Protein AF-A0A6M2A9P7-F1 (afdb_monomer_lite)

Radius of gyration: 14.68 Å; chains: 1; bounding box: 38×35×39 Å

Sequence (155 aa):
MIVTLAPEQRKFYFRNGYLVLEDLVPKSTLGQVRLAVEELAKKMPGYQVENAFRALPIVGKMVQKGKFGPLLFQLLEKKPIRIKSDLFLQENEPFPELEDEECGLFFPLQGDNLGQAIFYRQTPPELYKEQRGCYLLFVFTTKHLNEERHPRVFR

pLDDT: mean 83.69, std 11.44, range [48.75, 96.12]

Structure (mmCIF, N/CA/C/O backbone):
data_AF-A0A6M2A9P7-F1
#
_entry.id   AF-A0A6M2A9P7-F1
#
loop_
_atom_site.group_PDB
_atom_site.id
_atom_site.type_symbol
_atom_site.label_atom_id
_atom_site.label_alt_id
_atom_site.label_comp_id
_atom_site.label_asym_id
_atom_site.label_entity_id
_atom_site.label_seq_id
_atom_site.pdbx_PDB_ins_code
_atom_site.Cartn_x
_atom_site.Cartn_y
_atom_site.Cartn_z
_atom_site.occupancy
_atom_site.B_iso_or_equiv
_atom_site.auth_seq_id
_atom_site.auth_comp_id
_atom_site.auth_asym_id
_atom_site.auth_atom_id
_atom_site.pdbx_PDB_model_num
ATOM 1 N N . MET A 1 1 ? -19.777 7.413 -1.137 1.00 48.75 1 MET A N 1
ATOM 2 C CA . MET A 1 1 ? -19.499 6.246 -0.273 1.00 48.75 1 MET A CA 1
ATOM 3 C C . MET A 1 1 ? -18.142 6.430 0.396 1.00 48.75 1 MET A C 1
ATOM 5 O O . MET A 1 1 ? -17.136 6.467 -0.313 1.00 48.75 1 MET A O 1
ATOM 9 N N . ILE A 1 2 ? -18.140 6.679 1.705 1.00 57.91 2 ILE A N 1
ATOM 10 C CA . ILE A 1 2 ? -16.937 6.754 2.548 1.00 57.91 2 ILE A CA 1
ATOM 11 C C . ILE A 1 2 ? -16.555 5.309 2.871 1.00 57.91 2 ILE A C 1
ATOM 13 O O . ILE A 1 2 ? -17.435 4.527 3.216 1.00 57.91 2 ILE A O 1
ATOM 17 N N . VAL A 1 3 ? -15.287 4.941 2.688 1.00 75.56 3 VAL A N 1
ATOM 18 C CA . VAL A 1 3 ? -14.806 3.611 3.081 1.00 75.56 3 VAL A CA 1
ATOM 19 C C . VAL A 1 3 ? -14.389 3.708 4.548 1.00 75.56 3 VAL A C 1
ATOM 21 O O . VAL A 1 3 ? -13.494 4.485 4.884 1.00 75.56 3 VAL A O 1
ATOM 24 N N . THR A 1 4 ? -15.077 2.968 5.412 1.00 85.69 4 THR A N 1
ATOM 25 C CA . THR A 1 4 ? -14.853 2.946 6.864 1.00 85.69 4 THR A CA 1
ATOM 26 C C . THR A 1 4 ? -14.497 1.528 7.279 1.00 85.69 4 THR A C 1
ATOM 28 O O . THR A 1 4 ? -15.113 0.582 6.793 1.00 85.69 4 THR A O 1
ATOM 31 N N . LEU A 1 5 ? -13.506 1.381 8.156 1.00 90.75 5 LEU A N 1
ATOM 32 C CA . LEU A 1 5 ? -13.140 0.086 8.713 1.00 90.75 5 LEU A CA 1
ATOM 33 C C . LEU A 1 5 ? -14.154 -0.325 9.774 1.00 90.75 5 LEU A C 1
ATOM 35 O O . LEU A 1 5 ? -14.530 0.476 10.633 1.00 90.75 5 LEU A O 1
ATOM 39 N N . ALA A 1 6 ? -14.552 -1.593 9.755 1.00 92.25 6 ALA A N 1
ATOM 40 C CA . ALA A 1 6 ? -15.290 -2.173 10.865 1.00 92.25 6 ALA A CA 1
ATOM 41 C C . ALA A 1 6 ? -14.422 -2.154 12.145 1.00 92.25 6 ALA A C 1
ATOM 43 O O . ALA A 1 6 ? -13.191 -2.286 12.058 1.00 92.25 6 ALA A O 1
ATOM 44 N N . PRO A 1 7 ? -15.019 -2.027 13.345 1.00 93.00 7 PRO A N 1
ATOM 45 C CA . PRO A 1 7 ? -14.276 -2.053 14.606 1.00 93.00 7 PRO A CA 1
ATOM 46 C C . PRO A 1 7 ? -13.351 -3.270 14.747 1.00 93.00 7 PRO A C 1
ATOM 48 O O . PRO A 1 7 ? -12.243 -3.157 15.269 1.00 93.00 7 PRO A O 1
ATOM 51 N N . GLU A 1 8 ? -13.777 -4.423 14.243 1.00 94.81 8 GLU A N 1
ATOM 52 C CA . GLU A 1 8 ? -13.045 -5.688 14.268 1.00 94.81 8 GLU A CA 1
ATOM 53 C C . GLU A 1 8 ? -11.796 -5.630 13.385 1.00 94.81 8 GLU A C 1
ATOM 55 O O . GLU A 1 8 ? -10.731 -6.072 13.810 1.00 94.81 8 GLU A O 1
ATOM 60 N N . GLN A 1 9 ? -11.890 -5.016 12.201 1.00 94.88 9 GLN A N 1
ATOM 61 C CA . GLN A 1 9 ? -10.750 -4.813 11.298 1.00 94.88 9 GLN A CA 1
ATOM 62 C C . GLN A 1 9 ? -9.707 -3.893 11.934 1.00 94.88 9 GLN A C 1
ATOM 64 O O . GLN A 1 9 ? -8.509 -4.167 11.882 1.00 94.88 9 GLN A O 1
ATOM 69 N N . ARG A 1 10 ? -10.161 -2.826 12.603 1.00 94.31 10 ARG A N 1
ATOM 70 C CA . ARG A 1 10 ? -9.276 -1.903 13.321 1.00 94.31 10 ARG A CA 1
ATOM 71 C C . ARG A 1 10 ? -8.585 -2.597 14.497 1.00 94.31 10 ARG A C 1
ATOM 73 O O . ARG A 1 10 ? -7.364 -2.526 14.617 1.00 94.31 10 ARG A O 1
ATOM 80 N N . LYS A 1 11 ? -9.336 -3.331 15.327 1.00 95.12 11 LYS A N 1
ATOM 81 C CA . LYS A 1 11 ? -8.772 -4.146 16.420 1.00 95.12 11 LYS A CA 1
ATOM 82 C C . LYS A 1 11 ? -7.761 -5.165 15.895 1.00 95.12 11 LYS A C 1
ATOM 84 O O . LYS A 1 11 ? -6.699 -5.327 16.491 1.00 95.12 11 LYS A O 1
ATOM 89 N N . PHE A 1 12 ? -8.070 -5.824 14.779 1.00 95.56 12 PHE A N 1
ATOM 90 C CA . PHE A 1 12 ? -7.171 -6.778 14.141 1.00 95.56 12 PHE A CA 1
ATOM 91 C C . PHE A 1 12 ? -5.859 -6.112 13.717 1.00 95.56 12 PHE A C 1
ATOM 93 O O . PHE A 1 12 ? -4.797 -6.624 14.060 1.00 95.56 12 PHE A O 1
ATOM 100 N N . TYR A 1 13 ? -5.917 -4.952 13.058 1.00 95.25 13 TYR A N 1
ATOM 101 C CA . TYR A 1 13 ? -4.728 -4.202 12.651 1.00 95.25 13 TYR A CA 1
ATOM 102 C C . TYR A 1 13 ? -3.836 -3.817 13.835 1.00 95.25 13 TYR A C 1
ATOM 104 O O . TYR A 1 13 ? -2.624 -4.046 13.819 1.00 95.25 13 TYR A O 1
ATOM 112 N N . PHE A 1 14 ? -4.429 -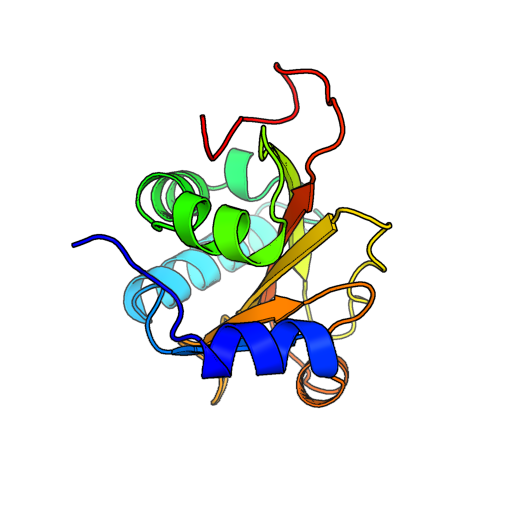3.270 14.901 1.00 93.69 14 PHE A N 1
ATOM 113 C CA . PHE A 1 14 ? -3.663 -2.856 16.076 1.00 93.69 14 PHE A CA 1
ATOM 114 C C . PHE A 1 14 ? -3.064 -4.031 16.852 1.00 93.69 14 PHE A C 1
ATOM 116 O O . PHE A 1 14 ? -2.011 -3.875 17.469 1.00 93.69 14 PHE A O 1
ATOM 123 N N . ARG A 1 15 ? -3.692 -5.207 16.784 1.00 94.81 15 ARG A N 1
ATOM 124 C CA . ARG A 1 15 ? -3.187 -6.427 17.416 1.00 94.81 15 ARG A CA 1
ATOM 125 C C . ARG A 1 15 ? -2.110 -7.131 16.590 1.00 94.81 15 ARG A C 1
ATOM 127 O O . ARG A 1 15 ? -1.128 -7.580 17.162 1.00 94.81 15 ARG A O 1
ATOM 134 N N . ASN A 1 16 ? -2.307 -7.255 15.279 1.00 94.00 16 ASN A N 1
ATOM 135 C CA . ASN A 1 16 ? -1.469 -8.095 14.414 1.00 94.00 16 ASN A CA 1
ATOM 136 C C . ASN A 1 16 ? -0.435 -7.301 13.609 1.00 94.00 16 ASN A C 1
ATOM 138 O O . ASN A 1 16 ? 0.449 -7.892 13.005 1.00 94.00 16 ASN A O 1
ATOM 142 N N . GLY A 1 17 ? -0.558 -5.974 13.560 1.00 93.94 17 GLY A N 1
ATOM 143 C CA . GLY A 1 17 ? 0.349 -5.121 12.795 1.00 93.94 17 GLY A CA 1
ATOM 144 C C . GLY A 1 17 ? 0.012 -5.015 11.310 1.00 93.94 17 GLY A C 1
ATOM 145 O O . GLY A 1 17 ? 0.666 -4.242 10.626 1.00 93.94 17 GLY A O 1
ATOM 146 N N . TYR A 1 18 ? -1.013 -5.709 10.807 1.00 95.69 18 TYR A N 1
ATOM 147 C CA . TYR A 1 18 ? -1.426 -5.634 9.405 1.00 95.69 18 TYR A CA 1
ATOM 148 C C . TYR A 1 18 ? -2.939 -5.795 9.221 1.00 95.69 18 TYR A C 1
ATOM 150 O O . TYR A 1 18 ? -3.649 -6.239 10.124 1.00 95.69 18 TYR A O 1
ATOM 158 N N . LEU A 1 19 ? -3.439 -5.415 8.044 1.00 96.12 19 LEU A N 1
ATOM 159 C CA . LEU A 1 19 ? -4.831 -5.571 7.627 1.00 96.12 19 LEU A CA 1
ATOM 160 C C . LEU A 1 19 ? -4.894 -5.780 6.115 1.00 96.12 19 LEU A C 1
ATOM 162 O O . LEU A 1 19 ? -4.339 -4.986 5.361 1.00 96.12 19 LEU A O 1
ATOM 166 N N . VAL A 1 20 ? -5.615 -6.810 5.682 1.00 95.00 20 VAL A N 1
ATOM 167 C CA . VAL A 1 20 ? -5.874 -7.085 4.265 1.00 95.00 20 VAL A CA 1
ATOM 168 C C . VAL A 1 20 ? -7.300 -6.664 3.937 1.00 95.00 20 VAL A C 1
ATOM 170 O O . VAL A 1 20 ? -8.237 -7.035 4.646 1.00 95.00 20 VAL A O 1
ATOM 173 N N . LEU A 1 21 ? -7.461 -5.882 2.874 1.00 93.69 21 LEU A N 1
ATOM 174 C CA . LEU A 1 21 ? -8.752 -5.523 2.298 1.00 93.69 21 LEU A CA 1
ATOM 175 C C . LEU A 1 21 ? -8.803 -5.982 0.844 1.00 93.69 21 LEU A C 1
ATOM 177 O O . LEU A 1 21 ? -7.838 -5.807 0.106 1.00 93.69 21 LEU A O 1
ATOM 181 N N . GLU A 1 22 ? -9.942 -6.516 0.427 1.00 91.56 22 GLU A N 1
ATOM 182 C CA . GLU A 1 22 ? -10.194 -6.894 -0.963 1.00 91.56 22 GLU A CA 1
ATOM 183 C C . GLU A 1 22 ? -10.829 -5.731 -1.734 1.00 91.56 22 GLU A C 1
ATOM 185 O O . GLU A 1 22 ? -11.544 -4.902 -1.162 1.00 91.56 22 GLU A O 1
ATOM 190 N N . ASP A 1 23 ? -10.564 -5.676 -3.039 1.00 86.25 23 ASP A N 1
ATOM 191 C CA . ASP A 1 23 ? -11.231 -4.803 -4.014 1.00 86.25 23 ASP A CA 1
ATOM 192 C C . ASP A 1 23 ? -11.188 -3.295 -3.689 1.00 86.25 23 ASP A C 1
ATOM 194 O O . ASP A 1 23 ? -12.001 -2.504 -4.179 1.00 86.25 23 ASP A O 1
ATOM 198 N N . LEU A 1 24 ? -10.194 -2.850 -2.908 1.00 89.81 24 LEU A N 1
ATOM 199 C CA . LEU A 1 24 ? -9.974 -1.422 -2.646 1.00 89.81 24 LEU A CA 1
ATOM 200 C C . LEU A 1 24 ? -9.585 -0.668 -3.930 1.00 89.81 24 LEU A C 1
ATOM 202 O O . LEU A 1 24 ? -9.905 0.513 -4.098 1.00 89.81 24 LEU A O 1
ATOM 206 N N . VAL A 1 25 ? -8.898 -1.363 -4.837 1.00 90.81 25 VAL A N 1
ATOM 207 C CA . VAL A 1 25 ? -8.577 -0.917 -6.190 1.00 90.81 25 VAL A CA 1
ATOM 208 C C . VAL A 1 25 ? -9.002 -2.024 -7.158 1.00 90.81 25 VAL A C 1
ATOM 210 O O . VAL A 1 25 ? -8.636 -3.178 -6.942 1.00 90.81 25 VAL A O 1
ATOM 213 N N . PRO A 1 26 ? -9.730 -1.710 -8.247 1.00 91.19 26 PRO A N 1
ATOM 214 C CA . PRO A 1 26 ? -10.130 -2.721 -9.219 1.00 91.19 26 PRO A CA 1
ATOM 215 C C . PRO A 1 26 ? -8.929 -3.471 -9.802 1.00 91.19 26 PRO A C 1
ATOM 217 O O . PRO A 1 26 ? -7.948 -2.846 -10.215 1.00 91.19 26 PRO A O 1
ATOM 220 N N . LYS A 1 27 ? -9.045 -4.798 -9.939 1.00 92.75 27 LYS A N 1
ATOM 221 C CA . LYS A 1 27 ? -8.003 -5.654 -10.539 1.00 92.75 27 LYS A CA 1
ATOM 222 C C . LYS A 1 27 ? -7.577 -5.179 -11.932 1.00 92.75 27 LYS A C 1
ATOM 224 O O . LYS A 1 27 ? -6.402 -5.250 -12.272 1.00 92.75 27 LYS A O 1
ATOM 229 N N . SER A 1 28 ? -8.505 -4.618 -12.714 1.00 92.69 28 SER A N 1
ATOM 230 C CA . SER A 1 28 ? -8.210 -4.013 -14.020 1.00 92.69 28 SER A CA 1
ATOM 231 C C . SER A 1 28 ? -7.228 -2.841 -13.921 1.00 92.69 28 SER A C 1
ATOM 233 O O . SER A 1 28 ? -6.330 -2.720 -14.748 1.00 92.69 28 SER A O 1
ATOM 235 N N . THR A 1 29 ? -7.371 -1.995 -12.899 1.00 92.06 29 THR A N 1
ATOM 236 C CA . THR A 1 29 ? -6.465 -0.868 -12.643 1.00 92.06 29 THR A CA 1
ATOM 237 C C . THR A 1 29 ? -5.092 -1.375 -12.219 1.00 92.06 29 THR A C 1
ATOM 239 O O . THR A 1 29 ? -4.089 -0.900 -12.740 1.00 92.06 29 THR A O 1
ATOM 242 N N . LEU A 1 30 ? -5.034 -2.375 -11.332 1.00 91.94 30 LEU A N 1
ATOM 243 C CA . LEU A 1 30 ? -3.770 -2.997 -10.919 1.00 91.94 30 LEU A CA 1
ATOM 244 C C . LEU A 1 30 ? -3.052 -3.667 -12.103 1.00 91.94 30 LEU A C 1
ATOM 246 O O . LEU A 1 30 ? -1.844 -3.508 -12.262 1.00 91.94 30 LEU A O 1
ATOM 250 N N . GLY A 1 31 ? -3.795 -4.322 -12.998 1.00 91.62 31 GLY A N 1
ATOM 251 C CA . GLY A 1 31 ? -3.250 -4.878 -14.238 1.00 91.62 31 GLY A CA 1
ATOM 252 C C . GLY A 1 31 ? -2.660 -3.810 -15.166 1.00 91.62 31 GLY A C 1
ATOM 253 O O . GLY A 1 31 ? -1.582 -4.008 -15.719 1.00 91.62 31 GLY A O 1
ATOM 254 N N . GLN A 1 32 ? -3.316 -2.652 -15.297 1.00 92.12 32 GLN A N 1
ATOM 255 C CA . GLN A 1 32 ? -2.776 -1.520 -16.061 1.00 92.12 32 GLN A CA 1
ATOM 256 C C . GLN A 1 32 ? -1.524 -0.915 -15.407 1.00 92.12 32 GLN A C 1
ATOM 258 O O . GLN A 1 32 ? -0.593 -0.542 -16.117 1.00 92.12 32 GLN A O 1
ATOM 263 N N . VAL A 1 33 ? -1.481 -0.833 -14.071 1.00 90.56 33 VAL A N 1
ATOM 264 C CA . VAL A 1 33 ? -0.284 -0.403 -13.329 1.00 90.56 33 VAL A CA 1
ATOM 265 C C . VAL A 1 33 ? 0.880 -1.346 -13.621 1.00 90.56 33 VAL A C 1
ATOM 267 O O . VAL A 1 33 ? 1.952 -0.865 -13.978 1.00 90.56 33 VAL A O 1
ATOM 270 N N . ARG A 1 34 ? 0.667 -2.668 -13.545 1.00 89.00 34 ARG A N 1
ATOM 271 C CA . ARG A 1 34 ? 1.698 -3.670 -13.855 1.00 89.00 34 ARG A CA 1
ATOM 272 C C . ARG A 1 34 ? 2.296 -3.451 -15.243 1.00 89.00 34 ARG A C 1
ATOM 274 O O . ARG A 1 34 ? 3.508 -3.316 -15.365 1.00 89.00 34 ARG A O 1
ATOM 281 N N . LEU A 1 35 ? 1.446 -3.359 -16.268 1.00 89.56 35 LEU A N 1
ATOM 282 C CA . LEU A 1 35 ? 1.893 -3.154 -17.650 1.00 89.56 35 LEU A CA 1
ATOM 283 C C . LEU A 1 35 ? 2.698 -1.858 -17.802 1.00 89.56 35 LEU A C 1
ATOM 285 O O . LEU A 1 35 ? 3.750 -1.859 -18.434 1.00 89.56 35 LEU A O 1
ATOM 289 N N . ALA A 1 36 ? 2.242 -0.766 -17.183 1.00 88.38 36 ALA A N 1
ATOM 290 C CA . ALA A 1 36 ? 2.944 0.513 -17.237 1.00 88.38 36 ALA A CA 1
ATOM 291 C C . ALA A 1 36 ? 4.335 0.443 -16.585 1.00 88.38 36 ALA A C 1
ATOM 293 O O . ALA A 1 36 ? 5.284 1.042 -17.093 1.00 88.38 36 ALA A O 1
ATOM 294 N N . VAL A 1 37 ? 4.473 -0.302 -15.484 1.00 81.62 37 VAL A N 1
ATOM 295 C CA . VAL A 1 37 ? 5.778 -0.498 -14.848 1.00 81.62 37 VAL A CA 1
ATOM 296 C C . VAL A 1 37 ? 6.679 -1.404 -15.687 1.00 81.62 37 VAL A C 1
ATOM 298 O O . VAL A 1 37 ? 7.847 -1.079 -15.878 1.00 81.62 37 VAL A O 1
ATOM 301 N N . GLU A 1 38 ? 6.157 -2.501 -16.236 1.00 83.06 38 GLU A N 1
ATOM 302 C CA . GLU A 1 38 ? 6.919 -3.387 -17.126 1.00 83.06 38 GLU A CA 1
ATOM 303 C C . GLU A 1 38 ? 7.438 -2.639 -18.362 1.00 83.06 38 GLU A C 1
ATOM 305 O O . GLU A 1 38 ? 8.583 -2.823 -18.775 1.00 83.06 38 GLU A O 1
ATOM 310 N N . GLU A 1 39 ? 6.625 -1.760 -18.949 1.00 85.62 39 GLU A N 1
ATOM 311 C CA . GLU A 1 39 ? 7.050 -0.893 -20.048 1.00 85.62 39 GLU A CA 1
ATOM 312 C C . GLU A 1 39 ? 8.135 0.101 -19.629 1.00 85.62 39 GLU A C 1
ATOM 314 O O . GLU A 1 39 ? 9.078 0.335 -20.390 1.00 85.62 39 GLU A O 1
ATOM 319 N N . LEU A 1 40 ? 8.023 0.684 -18.433 1.00 79.69 40 LEU A N 1
ATOM 320 C CA . LEU A 1 40 ? 9.026 1.604 -17.905 1.00 79.69 40 LEU A CA 1
ATOM 321 C C . LEU A 1 40 ? 10.357 0.885 -17.657 1.00 79.69 40 LEU A C 1
ATOM 323 O O . LEU A 1 40 ? 11.397 1.372 -18.093 1.00 79.69 40 LEU A O 1
ATOM 327 N N . ALA A 1 41 ? 10.315 -0.301 -17.046 1.00 77.38 41 ALA A N 1
ATOM 328 C CA . ALA A 1 41 ? 11.485 -1.137 -16.795 1.00 77.38 41 ALA A CA 1
ATOM 329 C C . ALA A 1 41 ? 12.185 -1.564 -18.097 1.00 77.38 41 ALA A C 1
ATOM 331 O O . ALA A 1 41 ? 13.412 -1.581 -18.160 1.00 77.38 41 ALA A O 1
ATOM 332 N N . LYS A 1 42 ? 11.426 -1.847 -19.169 1.00 80.81 42 LYS A N 1
ATOM 333 C CA . LYS A 1 42 ? 11.997 -2.122 -20.502 1.00 80.81 42 LYS A CA 1
ATOM 334 C C . LYS A 1 42 ? 12.702 -0.905 -21.100 1.00 80.81 42 LYS A C 1
ATOM 336 O O . LYS A 1 42 ? 13.730 -1.057 -21.751 1.00 80.81 42 LYS A O 1
ATOM 341 N N . LYS A 1 43 ? 12.139 0.293 -20.916 1.00 80.25 43 LYS A N 1
ATOM 342 C CA . LYS A 1 43 ? 12.710 1.547 -21.438 1.00 80.25 43 LYS A CA 1
ATOM 343 C C . LYS A 1 43 ? 13.915 2.021 -20.630 1.00 80.25 43 LYS A C 1
ATOM 345 O O . LYS A 1 43 ? 14.785 2.680 -21.190 1.00 80.25 43 LYS A O 1
ATOM 350 N N . MET A 1 44 ? 13.960 1.701 -19.338 1.00 74.56 44 MET A N 1
ATOM 351 C CA . MET A 1 44 ? 15.020 2.112 -18.418 1.00 74.56 44 MET A CA 1
ATOM 352 C C . MET A 1 44 ? 15.470 0.924 -17.549 1.00 74.56 44 MET A C 1
ATOM 354 O O . MET A 1 44 ? 15.087 0.831 -16.379 1.00 74.56 44 MET A O 1
ATOM 358 N N . PRO A 1 45 ? 16.273 -0.001 -18.105 1.00 66.25 45 PRO A N 1
ATOM 359 C CA . PRO A 1 45 ? 16.777 -1.152 -17.362 1.00 66.25 45 PRO A CA 1
ATOM 360 C C . PRO A 1 45 ? 17.597 -0.703 -16.145 1.00 66.25 45 PRO A C 1
ATOM 362 O O . PRO A 1 45 ? 18.479 0.143 -16.271 1.00 66.25 45 PRO A O 1
ATOM 365 N N . GLY A 1 46 ? 17.308 -1.263 -14.968 1.00 57.47 46 GLY A N 1
ATOM 366 C CA . GLY A 1 46 ? 17.988 -0.915 -13.712 1.00 57.47 46 GLY A CA 1
ATOM 367 C C . GLY A 1 46 ? 17.438 0.323 -12.996 1.00 57.47 46 GLY A C 1
ATOM 368 O O . GLY A 1 46 ? 17.949 0.687 -11.940 1.00 57.47 46 GLY A O 1
ATOM 369 N N . TYR A 1 47 ? 16.392 0.964 -13.526 1.00 59.06 47 TYR A N 1
ATOM 370 C CA . TYR A 1 47 ? 15.677 1.998 -12.787 1.00 59.06 47 TYR A CA 1
ATOM 371 C C . TYR A 1 47 ? 14.829 1.348 -11.692 1.00 59.06 47 TYR A C 1
ATOM 373 O O . TYR A 1 47 ? 13.773 0.777 -11.970 1.00 59.06 47 TYR A O 1
ATOM 381 N N . GLN A 1 48 ? 15.284 1.447 -10.443 1.00 57.22 48 GLN A N 1
ATOM 382 C CA . GLN A 1 48 ? 14.397 1.267 -9.300 1.00 57.22 48 GLN A CA 1
ATOM 383 C C . GLN A 1 48 ? 13.316 2.337 -9.414 1.00 57.22 48 GLN A C 1
ATOM 385 O O . GLN A 1 48 ? 13.619 3.531 -9.425 1.00 57.22 48 GLN A O 1
ATOM 390 N N . VAL A 1 49 ? 12.059 1.921 -9.580 1.00 63.25 49 VAL A N 1
ATOM 391 C CA . VAL A 1 49 ? 10.941 2.861 -9.719 1.00 63.25 49 VAL A CA 1
ATOM 392 C C . VAL A 1 49 ? 10.579 3.391 -8.331 1.00 63.25 49 VAL A C 1
ATOM 394 O O . VAL A 1 49 ? 9.501 3.135 -7.797 1.00 63.25 49 VAL A O 1
ATOM 397 N N . GLU A 1 50 ? 11.507 4.123 -7.724 1.00 62.38 50 GLU A N 1
ATOM 398 C CA . GLU A 1 50 ? 11.196 5.036 -6.640 1.00 62.38 50 GLU A CA 1
ATOM 399 C C . GLU A 1 50 ? 10.397 6.199 -7.229 1.00 62.38 50 GLU A C 1
ATOM 401 O O . GLU A 1 50 ? 10.757 6.762 -8.268 1.00 62.38 50 GLU A O 1
ATOM 406 N N . ASN A 1 51 ? 9.323 6.607 -6.559 1.00 65.06 51 ASN A N 1
ATOM 407 C CA . ASN A 1 51 ? 8.403 7.634 -7.047 1.00 65.06 51 ASN A CA 1
ATOM 408 C C . ASN A 1 51 ? 7.562 7.204 -8.269 1.00 65.06 51 ASN A C 1
ATOM 410 O O . ASN A 1 51 ? 7.241 8.039 -9.121 1.00 65.06 51 ASN A O 1
ATOM 414 N N . ALA A 1 52 ? 7.153 5.934 -8.358 1.00 63.69 52 ALA A N 1
ATOM 415 C CA . ALA A 1 52 ? 6.091 5.455 -9.251 1.00 63.69 52 ALA A CA 1
ATOM 416 C C . ALA A 1 52 ? 4.858 6.386 -9.325 1.00 63.69 52 ALA A C 1
ATOM 418 O O . ALA A 1 52 ? 4.294 6.580 -10.397 1.00 63.69 52 ALA A O 1
ATOM 419 N N . PHE A 1 53 ? 4.458 7.030 -8.230 1.00 65.44 53 PHE A N 1
ATOM 420 C CA . PHE A 1 53 ? 3.405 8.039 -8.154 1.00 65.44 53 PHE A CA 1
ATOM 421 C C . PHE A 1 53 ? 3.676 9.235 -9.073 1.00 65.44 53 PHE A C 1
ATOM 423 O O . PHE A 1 53 ? 2.750 9.763 -9.691 1.00 65.44 53 PHE A O 1
ATOM 430 N N . ARG A 1 54 ? 4.941 9.658 -9.174 1.00 68.12 54 ARG A N 1
ATOM 431 C CA . ARG A 1 54 ? 5.392 10.760 -10.037 1.00 68.12 54 ARG A CA 1
ATOM 432 C C . ARG A 1 54 ? 5.687 10.287 -11.457 1.00 68.12 54 ARG A C 1
ATOM 434 O O . ARG A 1 54 ? 5.412 11.018 -12.403 1.00 68.12 54 ARG A O 1
ATOM 441 N N . ALA A 1 55 ? 6.233 9.082 -11.599 1.00 72.75 55 ALA A N 1
ATOM 442 C CA . ALA A 1 55 ? 6.644 8.521 -12.882 1.00 72.75 55 ALA A CA 1
ATOM 443 C C . ALA A 1 55 ? 5.464 7.974 -13.704 1.00 72.75 55 ALA A C 1
ATOM 445 O O . ALA A 1 55 ? 5.495 8.015 -14.932 1.00 72.75 55 ALA A O 1
ATOM 446 N N . LEU A 1 56 ? 4.411 7.480 -13.046 1.00 81.50 56 LEU A N 1
ATOM 447 C CA . LEU A 1 56 ? 3.286 6.801 -13.683 1.00 81.50 56 LEU A CA 1
ATOM 448 C C . LEU A 1 56 ? 1.965 7.523 -13.373 1.00 81.50 56 LEU A C 1
ATOM 450 O O . LEU A 1 56 ? 1.406 7.377 -12.282 1.00 81.50 56 LEU A O 1
ATOM 454 N N . PRO A 1 57 ? 1.370 8.235 -14.352 1.00 84.44 57 PRO A N 1
ATOM 455 C CA . PRO A 1 57 ? 0.114 8.964 -14.156 1.00 84.44 57 PRO A CA 1
ATOM 456 C C . PRO A 1 57 ? -1.048 8.100 -13.647 1.00 84.44 57 PRO A C 1
ATOM 458 O O . PRO A 1 57 ? -1.952 8.599 -12.974 1.00 84.44 57 PRO A O 1
ATOM 461 N N . ILE A 1 58 ? -1.050 6.803 -13.970 1.00 86.38 58 ILE A N 1
ATOM 462 C CA . ILE A 1 58 ? -2.059 5.858 -13.486 1.00 86.38 58 ILE A CA 1
ATOM 463 C C . ILE A 1 58 ? -1.977 5.648 -11.970 1.00 86.38 58 ILE A C 1
ATOM 465 O O . ILE A 1 58 ? -3.015 5.610 -11.313 1.00 86.38 58 ILE A O 1
ATOM 469 N N . VAL A 1 59 ? -0.768 5.609 -11.407 1.00 86.06 59 VAL A N 1
ATOM 470 C CA . VAL A 1 59 ? -0.531 5.493 -9.963 1.00 86.06 59 VAL A CA 1
ATOM 471 C C . VAL A 1 59 ? -1.001 6.768 -9.263 1.00 86.06 59 VAL A C 1
ATOM 473 O O . VAL A 1 59 ? -1.745 6.700 -8.286 1.00 86.06 59 VAL A O 1
ATOM 476 N N . GLY A 1 60 ? -0.686 7.938 -9.829 1.00 82.50 60 GLY A N 1
ATOM 477 C CA . GLY A 1 60 ? -1.196 9.221 -9.343 1.00 82.50 60 GLY A CA 1
ATOM 478 C C . GLY A 1 60 ? -2.728 9.278 -9.295 1.00 82.50 60 GLY A C 1
ATOM 479 O O . GLY A 1 60 ? -3.316 9.612 -8.264 1.00 82.50 60 GLY A O 1
ATOM 480 N N . LYS A 1 61 ? -3.396 8.867 -10.382 1.00 85.25 61 LYS A N 1
ATOM 481 C CA . LYS A 1 61 ? -4.866 8.763 -10.440 1.00 85.25 61 LYS A CA 1
ATOM 482 C C . LYS A 1 61 ? -5.411 7.753 -9.433 1.00 85.25 61 LYS A C 1
ATOM 484 O O . LYS A 1 61 ? -6.460 8.004 -8.842 1.00 85.25 61 LYS A O 1
ATOM 489 N N . MET A 1 62 ? -4.724 6.627 -9.246 1.00 87.19 62 MET A N 1
ATOM 490 C CA . MET A 1 62 ? -5.114 5.591 -8.296 1.00 87.19 62 MET A CA 1
ATOM 491 C C . MET A 1 62 ? -5.083 6.112 -6.863 1.00 87.19 62 MET A C 1
ATOM 493 O O . MET A 1 62 ? -6.034 5.877 -6.138 1.00 87.19 62 MET A O 1
ATOM 497 N N . VAL A 1 63 ? -4.062 6.868 -6.464 1.00 82.31 63 VAL A N 1
ATOM 498 C CA . VAL A 1 63 ? -3.984 7.459 -5.118 1.00 82.31 63 VAL A CA 1
ATOM 499 C C . VAL A 1 63 ? -4.998 8.586 -4.923 1.00 82.31 63 VAL A C 1
ATOM 501 O O . VAL A 1 63 ? -5.602 8.690 -3.863 1.00 82.31 63 VAL A O 1
ATOM 504 N N . GLN A 1 64 ? -5.224 9.424 -5.940 1.00 78.44 64 GLN A N 1
ATOM 505 C CA . GLN A 1 64 ? -6.201 10.518 -5.852 1.00 78.44 64 GLN A CA 1
ATOM 506 C C . GLN A 1 64 ? -7.651 10.015 -5.782 1.00 78.44 64 GLN A C 1
ATOM 508 O O . GLN A 1 64 ? -8.490 10.627 -5.123 1.00 78.44 64 GLN A O 1
ATOM 513 N N . LYS A 1 65 ? -7.966 8.917 -6.483 1.00 79.19 65 LYS A N 1
ATOM 514 C CA . LYS A 1 65 ? -9.311 8.314 -6.506 1.00 79.19 65 LYS A CA 1
ATOM 515 C C . LYS A 1 65 ? -9.499 7.240 -5.440 1.00 79.19 65 LYS A C 1
ATOM 517 O O . LYS A 1 65 ? -10.618 7.032 -4.967 1.00 79.19 65 LYS A O 1
ATOM 522 N N . GLY A 1 66 ? -8.422 6.542 -5.106 1.00 70.31 66 GLY A N 1
ATOM 523 C CA . GLY A 1 66 ? -8.345 5.541 -4.061 1.00 70.31 66 GLY A CA 1
ATOM 524 C C . GLY A 1 66 ? -8.573 6.247 -2.747 1.00 70.31 66 GLY A C 1
ATOM 525 O O . GLY A 1 66 ? -7.816 7.125 -2.348 1.00 70.31 66 GLY A O 1
ATOM 526 N N . LYS A 1 67 ? -9.681 5.929 -2.086 1.00 77.69 67 LYS A N 1
ATOM 527 C CA . LYS A 1 67 ? -10.118 6.591 -0.853 1.00 77.69 67 LYS A CA 1
ATOM 528 C C . LYS A 1 67 ? -9.273 6.128 0.340 1.00 77.69 67 LYS A C 1
ATOM 530 O O . LYS A 1 67 ? -9.812 5.726 1.365 1.00 77.69 67 LYS A O 1
ATOM 535 N N . PHE A 1 68 ? -7.951 6.166 0.192 1.00 87.81 68 PHE A N 1
ATOM 536 C CA . PHE A 1 68 ? -6.976 5.695 1.165 1.00 87.81 68 PHE A CA 1
ATOM 537 C C . PHE A 1 68 ? -6.918 6.633 2.365 1.00 87.81 68 PHE A C 1
ATOM 539 O O . PHE A 1 68 ? -6.806 6.160 3.483 1.00 87.81 68 PHE A O 1
ATOM 546 N N . GLY A 1 69 ? -7.072 7.947 2.161 1.00 86.88 69 GLY A N 1
ATOM 547 C CA . GLY A 1 69 ? -6.993 8.949 3.230 1.00 86.88 69 GLY A CA 1
ATOM 548 C C . GLY A 1 69 ? -7.869 8.640 4.457 1.00 86.88 69 GLY A C 1
ATOM 549 O O . GLY A 1 69 ? -7.330 8.553 5.559 1.00 86.88 69 GLY A O 1
ATOM 550 N N . PRO A 1 70 ? -9.188 8.403 4.299 1.00 88.69 70 PRO A N 1
ATOM 551 C CA . PRO A 1 70 ? -10.054 8.004 5.411 1.00 88.69 70 PRO A CA 1
ATOM 552 C C . PRO A 1 70 ? -9.639 6.702 6.108 1.00 88.69 70 PRO A C 1
ATOM 554 O O . PRO A 1 70 ? -9.766 6.608 7.328 1.00 88.69 70 PRO A O 1
ATOM 557 N N . LEU A 1 71 ? -9.153 5.705 5.362 1.00 92.44 71 LEU A N 1
ATOM 558 C CA . LEU A 1 71 ? -8.664 4.443 5.929 1.00 92.44 71 LEU A CA 1
ATOM 559 C C . LEU A 1 71 ? -7.374 4.670 6.719 1.00 92.44 71 LEU A C 1
ATOM 561 O O . LEU A 1 71 ? -7.292 4.304 7.884 1.00 92.44 71 LEU A O 1
ATOM 565 N N . LEU A 1 72 ? -6.408 5.365 6.122 1.00 92.44 72 LEU A N 1
ATOM 566 C CA . LEU A 1 72 ? -5.144 5.728 6.751 1.00 92.44 72 LEU A CA 1
ATOM 567 C C . LEU A 1 72 ? -5.366 6.552 8.019 1.00 92.44 72 LEU A C 1
ATOM 569 O O . LEU A 1 72 ? -4.686 6.321 9.007 1.00 92.44 72 LEU A O 1
ATOM 573 N N . PHE A 1 73 ? -6.349 7.455 8.043 1.00 91.88 73 PHE A N 1
ATOM 574 C CA . PHE A 1 73 ? -6.698 8.198 9.256 1.00 91.88 73 PHE A CA 1
ATOM 575 C C . PHE A 1 73 ? -7.220 7.297 10.378 1.00 91.88 73 PHE A C 1
ATOM 577 O O . PHE A 1 73 ? -6.885 7.515 11.538 1.00 91.88 73 PHE A O 1
ATOM 584 N N . GLN A 1 74 ? -7.987 6.257 10.049 1.00 92.25 74 GLN A N 1
ATOM 585 C CA . GLN A 1 74 ? -8.447 5.277 11.038 1.00 92.25 74 GLN A CA 1
ATOM 586 C C . GLN A 1 74 ? -7.319 4.373 11.557 1.00 92.25 74 GLN A C 1
ATOM 588 O O . GLN A 1 74 ? -7.424 3.872 12.675 1.00 92.25 74 GLN A O 1
ATOM 593 N N . LEU A 1 75 ? -6.268 4.161 10.758 1.00 93.06 75 LEU A N 1
ATOM 594 C CA . LEU A 1 75 ? -5.127 3.306 11.099 1.00 93.06 75 LEU A CA 1
ATOM 595 C C . LEU A 1 75 ? -3.984 4.059 11.803 1.00 93.06 75 LEU A C 1
ATOM 597 O O . LEU A 1 75 ? -3.344 3.492 12.683 1.00 93.06 75 LEU A O 1
ATOM 601 N N . LEU A 1 76 ? -3.720 5.311 11.418 1.00 91.44 76 LEU A N 1
ATOM 602 C CA . LEU A 1 76 ? -2.662 6.164 11.980 1.00 91.44 76 LEU A CA 1
ATOM 603 C C . LEU A 1 76 ? -3.156 7.054 13.125 1.00 91.44 76 LEU A C 1
ATOM 605 O O . LEU A 1 76 ? -2.344 7.555 13.893 1.00 91.44 76 LEU A O 1
ATOM 609 N N . GLU A 1 77 ? -4.470 7.292 13.215 1.00 90.12 77 GLU A N 1
ATOM 610 C CA . GLU A 1 77 ? -5.130 8.089 14.267 1.00 90.12 77 GLU A CA 1
ATOM 611 C C . GLU A 1 77 ? -4.609 9.533 14.409 1.00 90.12 77 GLU A C 1
ATOM 613 O O . GLU A 1 77 ? -4.933 10.239 15.363 1.00 90.12 77 GLU A O 1
ATOM 618 N N . LYS A 1 78 ? -3.819 10.000 13.439 1.00 88.50 78 LYS A N 1
ATOM 619 C CA . LYS A 1 78 ? -3.146 11.298 13.435 1.00 88.50 78 LYS A CA 1
ATOM 620 C C . LYS A 1 78 ? -3.251 11.967 12.066 1.00 88.50 78 LYS A C 1
ATOM 622 O O . LYS A 1 78 ? -3.466 11.326 11.036 1.00 88.50 78 LYS A O 1
ATOM 627 N N . LYS A 1 79 ? -3.109 13.292 12.066 1.00 84.81 79 LYS A N 1
ATOM 628 C CA . LYS A 1 79 ? -3.062 14.152 10.876 1.00 84.81 79 LYS A CA 1
ATOM 629 C C . LYS A 1 79 ? -1.891 15.135 10.986 1.00 84.81 79 LYS A C 1
ATOM 631 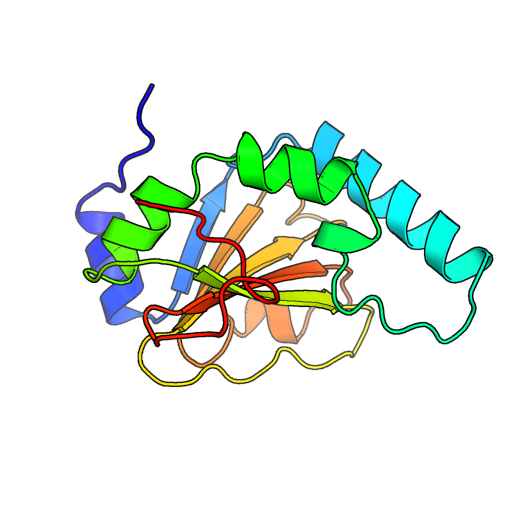O O . LYS A 1 79 ? -1.521 15.477 12.108 1.00 84.81 79 LYS A O 1
ATOM 636 N N . PRO A 1 80 ? -1.380 15.661 9.856 1.00 87.88 80 PRO A N 1
ATOM 637 C CA . PRO A 1 80 ? -1.744 15.330 8.468 1.00 87.88 80 PRO A CA 1
ATOM 638 C C . PRO A 1 80 ? -1.166 13.978 8.023 1.00 87.88 80 PRO A C 1
ATOM 640 O O . PRO A 1 80 ? -0.199 13.517 8.609 1.00 87.88 80 PRO A O 1
ATOM 643 N N . ILE A 1 81 ? -1.719 13.367 6.967 1.00 88.88 81 ILE A N 1
ATOM 644 C CA . ILE A 1 81 ? -1.161 12.138 6.366 1.00 88.88 81 ILE A CA 1
ATOM 645 C C . ILE A 1 81 ? -0.530 12.465 5.014 1.00 88.88 81 ILE A C 1
ATOM 647 O O . ILE A 1 81 ? -1.156 13.091 4.147 1.00 88.88 81 ILE A O 1
ATOM 651 N N . ARG A 1 82 ? 0.717 12.029 4.834 1.00 87.50 82 ARG A N 1
ATOM 652 C CA . ARG A 1 82 ? 1.561 12.313 3.666 1.00 87.50 82 ARG A CA 1
ATOM 653 C C . ARG A 1 82 ? 2.150 11.027 3.104 1.00 87.50 82 ARG A C 1
ATOM 655 O O . ARG A 1 82 ? 2.376 10.089 3.860 1.00 87.50 82 ARG A O 1
ATOM 662 N N . ILE A 1 83 ? 2.435 11.008 1.802 1.00 88.19 83 ILE A N 1
ATOM 663 C CA . ILE A 1 83 ? 3.237 9.939 1.185 1.00 88.19 83 ILE A CA 1
ATOM 664 C C . ILE A 1 83 ? 4.710 10.236 1.460 1.00 88.19 83 ILE A C 1
ATOM 666 O O . ILE A 1 83 ? 5.231 11.242 0.974 1.00 88.19 83 ILE A O 1
ATOM 670 N N . LYS A 1 84 ? 5.374 9.384 2.242 1.00 88.44 84 LYS A N 1
ATOM 671 C CA . LYS A 1 84 ? 6.828 9.424 2.446 1.00 88.44 84 LYS A CA 1
ATOM 672 C C . LYS A 1 84 ? 7.541 8.906 1.206 1.00 88.44 84 LYS A C 1
ATOM 674 O O . LYS A 1 84 ? 8.394 9.600 0.668 1.00 88.44 84 LYS A O 1
ATOM 679 N N . SER A 1 85 ? 7.156 7.726 0.745 1.00 87.31 85 SER A N 1
ATOM 680 C CA . SER A 1 85 ? 7.729 7.098 -0.437 1.00 87.31 85 SER A CA 1
ATOM 681 C C . SER A 1 85 ? 6.697 6.230 -1.132 1.00 87.31 85 SER A C 1
ATOM 683 O O . SER A 1 85 ? 5.669 5.854 -0.564 1.00 87.31 85 SER A O 1
ATOM 685 N N . ASP A 1 86 ? 6.988 5.916 -2.379 1.00 87.44 86 ASP A N 1
ATOM 686 C CA . ASP A 1 86 ? 6.256 4.936 -3.145 1.00 87.44 86 ASP A CA 1
ATOM 687 C C . ASP A 1 86 ? 7.251 4.170 -4.016 1.00 87.44 86 ASP A C 1
ATOM 689 O O . ASP A 1 86 ? 8.167 4.754 -4.603 1.00 87.44 86 ASP A O 1
ATOM 693 N N . LEU A 1 87 ? 7.121 2.851 -3.983 1.00 85.56 87 LEU A N 1
ATOM 694 C CA . LEU A 1 87 ? 8.104 1.904 -4.481 1.00 85.56 87 LEU A CA 1
ATOM 695 C C . LEU A 1 87 ? 7.393 0.863 -5.330 1.00 85.56 87 LEU A C 1
ATOM 697 O O . LEU A 1 87 ? 6.301 0.396 -4.994 1.00 85.56 87 LEU A O 1
ATOM 701 N N . PHE A 1 88 ? 8.042 0.465 -6.410 1.00 87.31 88 PHE A N 1
ATOM 702 C CA . PHE A 1 88 ? 7.720 -0.779 -7.078 1.00 87.31 88 PHE A CA 1
ATOM 703 C C . PHE A 1 88 ? 8.724 -1.833 -6.642 1.00 87.31 88 PHE A C 1
ATOM 705 O O . PHE A 1 88 ? 9.918 -1.630 -6.834 1.00 87.31 88 PHE A O 1
ATOM 712 N N . LEU A 1 89 ? 8.230 -2.923 -6.064 1.00 84.00 89 LEU A N 1
ATOM 713 C CA . LEU A 1 89 ? 9.057 -4.029 -5.601 1.00 84.00 89 LEU A CA 1
ATOM 714 C C . LEU A 1 89 ? 8.934 -5.191 -6.587 1.00 84.00 89 LEU A C 1
ATOM 716 O O . LEU A 1 89 ? 7.826 -5.668 -6.858 1.00 84.00 89 LEU A O 1
ATOM 720 N N . GLN A 1 90 ? 10.064 -5.615 -7.140 1.00 79.88 90 GLN A N 1
ATOM 721 C CA . GLN A 1 90 ? 10.216 -6.809 -7.967 1.00 79.88 90 GLN A CA 1
ATOM 722 C C . GLN A 1 90 ? 10.596 -8.031 -7.122 1.00 79.88 90 GLN A C 1
ATOM 724 O O . GLN A 1 90 ? 10.801 -7.948 -5.911 1.00 79.88 90 GLN A O 1
ATOM 729 N N . GLU A 1 91 ? 10.677 -9.195 -7.770 1.00 76.31 91 GLU A N 1
ATOM 730 C CA . GLU A 1 91 ? 10.993 -10.450 -7.095 1.00 76.31 91 GLU A CA 1
ATOM 731 C C . GLU A 1 91 ? 12.279 -10.346 -6.263 1.00 76.31 91 GLU A C 1
ATOM 733 O O . GLU A 1 91 ? 13.346 -10.009 -6.776 1.00 76.31 91 GLU A O 1
ATOM 738 N N . ASN A 1 92 ? 12.178 -10.738 -4.990 1.00 74.31 92 ASN A N 1
ATOM 739 C CA . ASN A 1 92 ? 13.258 -10.739 -3.998 1.00 74.31 92 ASN A CA 1
ATOM 740 C C . ASN A 1 92 ? 13.732 -9.348 -3.538 1.00 74.31 92 ASN A C 1
ATOM 742 O O . ASN A 1 92 ? 14.676 -9.277 -2.750 1.00 74.31 92 ASN A O 1
ATOM 746 N N . GLU A 1 93 ? 13.094 -8.256 -3.971 1.00 81.81 93 GLU A N 1
ATOM 747 C CA . GLU A 1 93 ? 13.353 -6.951 -3.366 1.00 81.81 93 GLU A CA 1
ATOM 748 C C . GLU A 1 93 ? 12.733 -6.898 -1.961 1.00 81.81 93 GLU A C 1
ATOM 750 O O . GLU A 1 93 ? 11.565 -7.264 -1.778 1.00 81.81 93 GLU A O 1
ATOM 755 N N . PRO A 1 94 ? 13.499 -6.475 -0.941 1.00 83.06 94 PRO A N 1
ATOM 756 C CA . PRO A 1 94 ? 12.997 -6.435 0.419 1.00 83.06 94 PRO A CA 1
ATOM 757 C C . PRO A 1 94 ? 11.949 -5.332 0.565 1.00 83.06 94 PRO A C 1
ATOM 759 O O . PRO A 1 94 ? 12.098 -4.222 0.051 1.00 83.06 94 PRO A O 1
ATOM 762 N N . PHE A 1 95 ? 10.909 -5.615 1.345 1.00 87.44 95 PHE A N 1
ATOM 763 C CA . PHE A 1 95 ? 10.041 -4.554 1.835 1.00 87.44 95 PHE A CA 1
ATOM 764 C C . PHE A 1 95 ? 10.819 -3.660 2.807 1.00 87.44 95 PHE A C 1
ATOM 766 O O . PHE A 1 95 ? 11.577 -4.179 3.632 1.00 87.44 95 PHE A O 1
ATOM 773 N N . PRO A 1 96 ? 10.613 -2.335 2.764 1.00 86.38 96 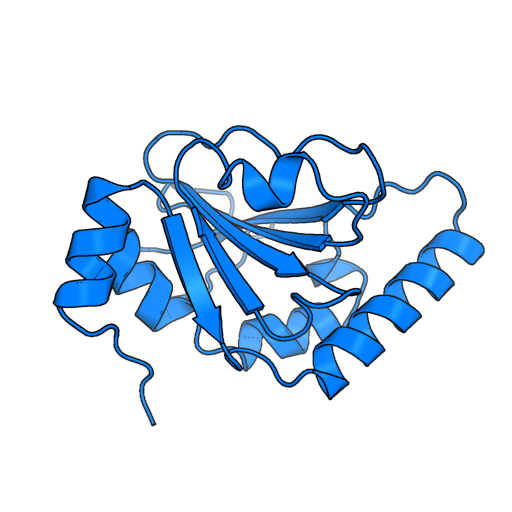PRO A N 1
ATOM 774 C CA . PRO A 1 96 ? 11.215 -1.447 3.740 1.00 86.38 96 PRO A CA 1
ATOM 775 C C . PRO A 1 96 ? 10.621 -1.708 5.126 1.00 86.38 96 PRO A C 1
ATOM 777 O O . PRO A 1 96 ? 9.404 -1.885 5.280 1.00 86.38 96 PRO A O 1
ATOM 780 N N . GLU A 1 97 ? 11.488 -1.676 6.134 1.00 87.94 97 GLU A N 1
ATOM 781 C CA . GLU A 1 97 ? 11.066 -1.531 7.522 1.00 87.94 97 GLU A CA 1
ATOM 782 C C . GLU A 1 97 ? 10.490 -0.130 7.729 1.00 87.94 97 GLU A C 1
ATOM 784 O O . GLU A 1 97 ? 11.028 0.865 7.237 1.00 87.94 97 GLU A O 1
ATOM 789 N N . LEU A 1 98 ? 9.367 -0.062 8.435 1.00 92.50 98 LEU A N 1
ATOM 790 C CA . LEU A 1 98 ? 8.670 1.190 8.694 1.00 92.50 98 LEU A CA 1
ATOM 791 C C . LEU A 1 98 ? 9.014 1.734 10.073 1.00 92.50 98 LEU A C 1
ATOM 793 O O . LEU A 1 98 ? 9.078 0.987 11.051 1.00 92.50 98 LEU A O 1
ATOM 797 N N . GLU A 1 99 ? 9.154 3.052 10.151 1.00 90.62 99 GLU A N 1
ATOM 798 C CA . GLU A 1 99 ? 9.337 3.749 11.418 1.00 90.62 99 GLU A CA 1
ATOM 799 C C . GLU A 1 99 ? 8.022 3.828 12.209 1.00 90.62 99 GLU A C 1
ATOM 801 O O . GLU A 1 99 ? 6.917 3.631 11.689 1.00 90.62 99 GLU A O 1
ATOM 806 N N . ASP A 1 100 ? 8.131 4.195 13.485 1.00 84.50 100 ASP A N 1
ATOM 807 C CA . ASP A 1 100 ? 6.961 4.566 14.272 1.00 84.50 100 ASP A CA 1
ATOM 808 C C . ASP A 1 100 ? 6.212 5.733 13.604 1.00 84.50 100 ASP A C 1
ATOM 810 O O . ASP A 1 100 ? 6.815 6.684 13.095 1.00 84.50 100 ASP A O 1
ATOM 814 N N . GLU A 1 101 ? 4.878 5.657 13.636 1.00 87.69 101 GLU A N 1
ATOM 815 C CA . GLU A 1 101 ? 3.944 6.570 12.949 1.00 87.69 101 GLU A CA 1
ATOM 816 C C . GLU A 1 101 ? 3.891 6.443 11.418 1.00 87.69 101 GLU A C 1
ATOM 818 O O . GLU A 1 101 ? 3.347 7.317 10.731 1.00 87.69 101 GLU A O 1
ATOM 823 N N . GLU A 1 102 ? 4.411 5.343 10.876 1.00 94.06 102 GLU A N 1
ATOM 824 C CA . GLU A 1 102 ? 4.277 5.004 9.464 1.00 94.06 102 GLU A CA 1
ATOM 825 C C . GLU A 1 102 ? 3.274 3.876 9.228 1.00 94.06 102 GLU A C 1
ATOM 827 O O . GLU A 1 102 ? 3.025 3.011 10.071 1.00 94.06 102 GLU A O 1
ATOM 832 N N . CYS A 1 103 ? 2.671 3.905 8.045 1.00 95.38 103 CYS A N 1
ATOM 833 C CA . CYS A 1 103 ? 1.779 2.866 7.564 1.00 95.38 103 CYS A CA 1
ATOM 834 C C . CYS A 1 103 ? 2.138 2.557 6.118 1.00 95.38 103 CYS A C 1
ATOM 836 O O . CYS A 1 103 ? 2.088 3.435 5.253 1.00 95.38 103 CYS A O 1
ATOM 838 N N . GLY A 1 104 ? 2.505 1.308 5.865 1.00 95.50 104 GLY A N 1
ATOM 839 C CA . GLY A 1 104 ? 2.722 0.808 4.522 1.00 95.50 104 GLY A CA 1
ATOM 840 C C . GLY A 1 104 ? 1.407 0.311 3.948 1.00 95.50 104 GLY A C 1
ATOM 841 O O . GLY A 1 104 ? 0.610 -0.298 4.657 1.00 95.50 104 GLY A O 1
ATOM 842 N N . LEU A 1 105 ? 1.185 0.568 2.667 1.00 95.25 105 LEU A N 1
ATOM 843 C CA . LEU A 1 105 ? 0.082 0.036 1.882 1.00 95.25 105 LEU A CA 1
ATOM 844 C C . LEU A 1 105 ? 0.658 -0.538 0.602 1.00 95.25 105 LEU A C 1
ATOM 846 O O . LEU A 1 105 ? 1.156 0.225 -0.225 1.00 95.25 105 LEU A O 1
ATOM 850 N N . PHE A 1 106 ? 0.558 -1.846 0.412 1.00 94.06 106 PHE A N 1
ATOM 851 C CA . PHE A 1 106 ? 0.976 -2.461 -0.838 1.00 94.06 106 PHE A CA 1
ATOM 852 C C . PHE A 1 106 ? -0.141 -3.222 -1.539 1.00 94.06 106 PHE A C 1
ATOM 854 O O . PHE A 1 106 ? -1.097 -3.697 -0.923 1.00 94.06 106 PHE A O 1
ATOM 861 N N . PHE A 1 107 ? 0.012 -3.316 -2.855 1.00 93.56 107 PHE A N 1
ATOM 862 C CA . PHE A 1 107 ? -0.881 -4.011 -3.766 1.00 93.56 107 PHE A CA 1
ATOM 863 C C . PHE A 1 107 ? -0.082 -5.068 -4.528 1.00 93.56 107 PHE A C 1
ATOM 865 O O . PHE A 1 107 ? 0.843 -4.700 -5.260 1.00 93.56 107 PHE A O 1
ATOM 872 N N . PRO A 1 108 ? -0.426 -6.358 -4.402 1.00 92.44 108 PRO A N 1
ATOM 873 C CA . PRO A 1 108 ? 0.062 -7.394 -5.296 1.00 92.44 108 PRO A CA 1
ATOM 874 C C . PRO A 1 108 ? -0.438 -7.110 -6.711 1.00 92.44 108 PRO A C 1
ATOM 876 O O . PRO A 1 108 ? -1.629 -6.885 -6.941 1.00 92.44 108 PRO A O 1
ATOM 879 N N . LEU A 1 109 ? 0.484 -7.103 -7.666 1.00 91.12 109 LEU A N 1
ATOM 880 C CA . LEU A 1 109 ? 0.195 -6.819 -9.070 1.00 91.12 109 LEU A CA 1
ATOM 881 C C . LEU A 1 109 ? 0.068 -8.095 -9.912 1.00 91.12 109 LEU A C 1
ATOM 883 O O . LEU A 1 109 ? -0.263 -8.017 -11.094 1.00 91.12 109 LEU A O 1
ATOM 887 N N . GLN A 1 110 ? 0.289 -9.263 -9.307 1.00 88.31 110 GLN A N 1
ATOM 888 C CA . GLN A 1 110 ? 0.180 -10.577 -9.937 1.00 88.31 110 GLN A CA 1
ATOM 889 C C . GLN A 1 110 ? -0.184 -11.667 -8.917 1.00 88.31 110 GLN A C 1
ATOM 891 O O . GLN A 1 110 ? -0.114 -11.443 -7.709 1.00 88.31 110 GLN A O 1
ATOM 896 N N . GLY A 1 111 ? -0.529 -12.853 -9.423 1.00 87.25 111 GLY A N 1
ATOM 897 C CA . GLY A 1 111 ? -0.834 -14.034 -8.612 1.00 87.25 111 GLY A CA 1
ATOM 898 C C . GLY A 1 111 ? -2.220 -14.010 -7.966 1.00 87.25 111 GLY A C 1
ATOM 899 O O . GLY A 1 111 ? -3.062 -13.166 -8.281 1.00 87.25 111 GLY A O 1
ATOM 900 N N . ASP A 1 112 ? -2.441 -14.949 -7.047 1.00 87.81 112 ASP A N 1
ATOM 901 C CA . ASP A 1 112 ? -3.747 -15.188 -6.413 1.00 87.81 112 ASP A CA 1
ATOM 902 C C . ASP A 1 112 ? -4.200 -14.029 -5.515 1.00 87.81 112 ASP A C 1
ATOM 904 O O . ASP A 1 112 ? -5.394 -13.807 -5.324 1.00 87.81 112 ASP A O 1
ATOM 908 N N . ASN A 1 113 ? -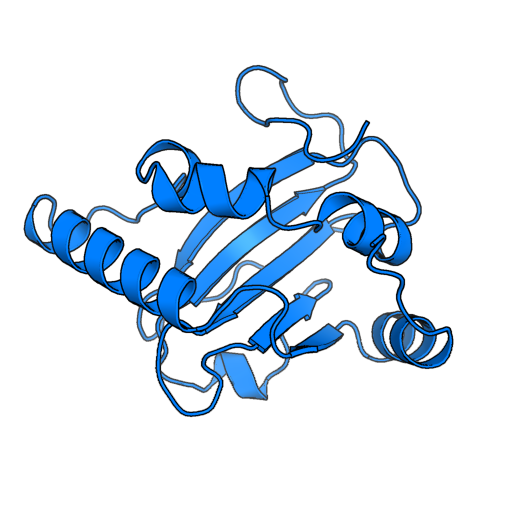3.245 -13.232 -5.033 1.00 90.00 113 ASN A N 1
ATOM 909 C CA . ASN A 1 113 ? -3.488 -12.071 -4.182 1.00 90.00 113 ASN A CA 1
ATOM 910 C C . ASN A 1 113 ? -3.823 -10.789 -4.977 1.00 90.00 113 ASN A C 1
ATOM 912 O O . ASN A 1 113 ? -3.968 -9.711 -4.396 1.00 90.00 113 ASN A O 1
ATOM 916 N N . LEU A 1 114 ? -3.945 -10.863 -6.309 1.00 90.62 114 LEU A N 1
ATOM 917 C CA . LEU A 1 114 ? -4.323 -9.714 -7.133 1.00 90.62 114 LEU A CA 1
ATOM 918 C C . LEU A 1 114 ? -5.715 -9.187 -6.745 1.00 90.62 114 LEU A C 1
ATOM 920 O O . LEU A 1 114 ? -6.721 -9.894 -6.855 1.00 90.62 114 LEU A O 1
ATOM 924 N N . GLY A 1 115 ? -5.774 -7.899 -6.397 1.00 90.94 115 GLY A N 1
ATOM 925 C CA . GLY A 1 115 ? -6.980 -7.218 -5.906 1.00 90.94 115 GLY A CA 1
ATOM 926 C C . GLY A 1 115 ? -6.938 -6.901 -4.414 1.00 90.94 115 GLY A C 1
ATOM 927 O O . GLY A 1 115 ? -7.725 -6.074 -3.953 1.00 90.94 115 GLY A O 1
ATOM 928 N N . GLN A 1 116 ? -5.979 -7.477 -3.689 1.00 93.69 116 GLN A N 1
ATOM 929 C CA . GLN A 1 116 ? -5.757 -7.160 -2.289 1.00 93.69 116 GLN A CA 1
ATOM 930 C C . GLN A 1 116 ? -5.039 -5.824 -2.108 1.00 93.69 116 GLN A C 1
ATOM 932 O O . GLN A 1 116 ? -4.189 -5.412 -2.901 1.00 93.69 116 GLN A O 1
ATOM 937 N N . ALA A 1 117 ? -5.373 -5.172 -1.004 1.00 94.06 117 ALA A N 1
ATOM 938 C CA . ALA A 1 117 ? -4.723 -3.997 -0.465 1.00 94.06 117 ALA A CA 1
ATOM 939 C C . ALA A 1 117 ? -4.284 -4.319 0.961 1.00 94.06 117 ALA A C 1
ATOM 941 O O . ALA A 1 117 ? -5.121 -4.538 1.841 1.00 94.06 117 ALA A O 1
ATOM 942 N N . ILE A 1 118 ? -2.975 -4.375 1.183 1.00 95.56 118 ILE A N 1
ATOM 943 C CA . ILE A 1 118 ? -2.407 -4.813 2.451 1.00 95.56 118 ILE A CA 1
ATOM 944 C C . ILE A 1 118 ? -1.799 -3.613 3.158 1.00 95.56 118 ILE A C 1
ATOM 946 O O . ILE A 1 118 ? -0.815 -3.035 2.699 1.00 95.56 118 ILE A O 1
ATOM 950 N N . PHE A 1 119 ? -2.391 -3.261 4.293 1.00 95.94 119 PHE A N 1
ATOM 951 C CA . PHE A 1 119 ? -1.858 -2.279 5.224 1.00 95.94 119 PHE A CA 1
ATOM 952 C C . PHE A 1 119 ? -0.960 -2.970 6.244 1.00 95.94 119 PHE A C 1
ATOM 954 O O . PHE A 1 119 ? -1.316 -4.043 6.730 1.00 95.94 119 PHE A O 1
ATOM 961 N N . TYR A 1 120 ? 0.151 -2.348 6.631 1.00 95.88 120 TYR A N 1
ATOM 962 C CA . TYR A 1 120 ? 1.025 -2.874 7.680 1.00 95.88 120 TYR A CA 1
ATOM 963 C C . TYR A 1 120 ? 1.756 -1.785 8.480 1.00 95.88 120 TYR A C 1
ATOM 965 O O . TYR A 1 120 ? 1.909 -0.648 8.027 1.00 95.88 120 TYR A O 1
ATOM 973 N N . ARG A 1 121 ? 2.208 -2.161 9.683 1.00 93.62 121 ARG A N 1
ATOM 974 C CA . ARG A 1 121 ? 3.091 -1.402 10.579 1.00 93.62 121 ARG A CA 1
ATOM 975 C C . ARG A 1 121 ? 4.386 -2.174 10.765 1.00 93.62 121 ARG A C 1
ATOM 977 O O . ARG A 1 121 ? 4.335 -3.381 10.976 1.00 93.62 121 ARG A O 1
ATOM 984 N N . GLN A 1 122 ? 5.510 -1.463 10.762 1.00 88.50 122 GLN A N 1
ATOM 985 C CA . GLN A 1 122 ? 6.869 -1.993 10.933 1.00 88.50 122 GLN A CA 1
ATOM 986 C C . GLN A 1 122 ? 7.289 -2.982 9.838 1.00 88.50 122 GLN A C 1
ATOM 988 O O . GLN A 1 122 ? 8.133 -2.638 9.017 1.00 88.50 122 GLN A O 1
ATOM 993 N N . THR A 1 123 ? 6.682 -4.170 9.765 1.00 87.88 123 THR A N 1
ATOM 994 C CA . THR A 1 123 ? 7.000 -5.187 8.753 1.00 87.88 123 THR A CA 1
ATOM 995 C C . THR A 1 123 ? 5.737 -5.771 8.114 1.00 87.88 123 THR A C 1
ATOM 997 O O . THR A 1 123 ? 4.696 -5.856 8.773 1.00 87.88 123 THR A O 1
ATOM 1000 N N . PRO A 1 124 ? 5.779 -6.140 6.822 1.00 86.88 124 PRO A N 1
ATOM 1001 C CA . PRO A 1 124 ? 4.633 -6.755 6.165 1.00 86.88 124 PRO A CA 1
ATOM 1002 C C . PRO A 1 124 ? 4.377 -8.172 6.713 1.00 86.88 124 PRO A C 1
ATOM 1004 O O . PRO A 1 124 ? 5.286 -8.797 7.261 1.00 86.88 124 PRO A O 1
ATOM 1007 N N . PRO A 1 125 ? 3.159 -8.711 6.555 1.00 86.00 125 PRO A N 1
ATOM 1008 C CA . PRO A 1 125 ? 2.866 -10.094 6.924 1.00 86.00 125 PRO A CA 1
ATOM 1009 C C . PRO A 1 125 ? 3.755 -11.092 6.158 1.00 86.00 125 PRO A C 1
ATOM 1011 O O . PRO A 1 125 ? 3.907 -10.970 4.943 1.00 86.00 125 PRO A O 1
ATOM 1014 N N . GLU A 1 126 ? 4.297 -12.100 6.859 1.00 83.56 126 GLU A N 1
ATOM 1015 C CA . GLU A 1 126 ? 5.244 -13.104 6.319 1.00 83.56 126 GLU A CA 1
ATOM 1016 C C . GLU A 1 126 ? 4.765 -13.760 5.018 1.00 83.56 126 GLU A C 1
ATOM 1018 O O . GLU A 1 126 ? 5.541 -13.912 4.077 1.00 83.56 126 GLU A O 1
ATOM 1023 N N . LEU A 1 127 ? 3.457 -14.030 4.915 1.00 80.00 127 LEU A N 1
ATOM 1024 C CA . LEU A 1 127 ? 2.821 -14.597 3.721 1.00 80.00 127 LEU A CA 1
ATOM 1025 C C . LEU A 1 127 ? 3.162 -13.837 2.425 1.00 80.00 127 LEU A C 1
ATOM 1027 O O . LEU A 1 127 ? 3.156 -14.432 1.353 1.00 80.00 127 LEU A O 1
ATOM 1031 N N . TYR A 1 128 ? 3.456 -12.538 2.512 1.00 78.88 128 TYR A N 1
ATOM 1032 C CA . TYR A 1 128 ? 3.784 -11.687 1.366 1.00 78.88 128 TYR A CA 1
ATOM 1033 C C . TYR A 1 128 ? 5.284 -11.395 1.239 1.00 78.88 128 TYR A C 1
ATOM 1035 O O . TYR A 1 128 ? 5.714 -10.941 0.182 1.00 78.88 128 TYR A O 1
ATOM 1043 N N . LYS A 1 129 ? 6.089 -11.672 2.276 1.00 70.31 129 LYS A N 1
ATOM 1044 C CA . LYS A 1 129 ? 7.558 -11.582 2.201 1.00 70.31 129 LYS A CA 1
ATOM 1045 C C . LYS A 1 129 ? 8.146 -12.724 1.378 1.00 70.31 129 LYS A C 1
ATOM 1047 O O . LYS A 1 129 ? 9.093 -12.520 0.629 1.00 70.31 129 LYS A O 1
ATOM 1052 N N . GLU A 1 130 ? 7.573 -13.916 1.516 1.00 64.75 130 GLU A N 1
ATOM 1053 C CA . GLU A 1 130 ? 8.075 -15.135 0.868 1.00 64.75 130 GLU A CA 1
ATOM 1054 C C . GLU A 1 130 ? 7.557 -15.318 -0.566 1.00 64.75 130 GLU A C 1
ATOM 1056 O O . GLU A 1 130 ? 8.090 -16.117 -1.340 1.00 64.75 130 GLU A O 1
ATOM 1061 N N . GLN A 1 131 ? 6.520 -14.574 -0.955 1.00 63.81 131 GLN A N 1
ATOM 1062 C CA . GLN A 1 131 ? 5.976 -14.643 -2.304 1.00 63.81 131 GLN A CA 1
ATOM 1063 C C . GLN A 1 131 ? 6.874 -13.900 -3.296 1.00 63.81 131 GLN A C 1
ATOM 1065 O O . GLN A 1 131 ? 7.024 -12.677 -3.221 1.00 63.81 131 GLN A O 1
ATOM 1070 N N . ARG A 1 132 ? 7.397 -14.637 -4.290 1.00 67.81 132 ARG A N 1
ATOM 1071 C CA . ARG A 1 132 ? 7.987 -14.063 -5.510 1.00 67.81 132 ARG A CA 1
ATOM 1072 C C . ARG A 1 132 ? 6.907 -13.286 -6.250 1.00 67.81 132 ARG A C 1
ATOM 1074 O O . ARG A 1 132 ? 6.061 -13.851 -6.942 1.00 67.81 132 ARG A O 1
ATOM 1081 N N . GLY A 1 133 ? 6.891 -11.985 -6.014 1.00 76.75 133 GLY A N 1
ATOM 1082 C CA . GLY A 1 133 ? 5.800 -11.124 -6.411 1.00 76.75 133 GLY A CA 1
ATOM 1083 C C . GLY A 1 133 ? 6.286 -9.790 -6.931 1.00 76.75 133 GLY A C 1
ATOM 1084 O O . GLY A 1 133 ? 7.434 -9.392 -6.761 1.00 76.75 133 GLY A O 1
ATOM 1085 N N . CYS A 1 134 ? 5.352 -9.119 -7.579 1.00 85.75 134 CYS A N 1
ATOM 1086 C CA . CYS A 1 134 ? 5.488 -7.765 -8.053 1.00 85.75 134 CYS A CA 1
ATOM 1087 C C . CYS A 1 134 ? 4.484 -6.922 -7.267 1.00 85.75 134 CYS A C 1
ATOM 1089 O O . CYS A 1 134 ? 3.288 -7.237 -7.266 1.00 85.75 134 CYS A O 1
ATOM 1091 N N . TYR A 1 135 ? 4.961 -5.889 -6.578 1.00 90.19 135 TYR A N 1
ATOM 1092 C CA . TYR A 1 135 ? 4.146 -5.091 -5.670 1.00 90.19 135 TYR A CA 1
ATOM 1093 C C . TYR A 1 135 ? 4.279 -3.603 -5.967 1.00 90.19 135 TYR A C 1
ATOM 1095 O O . TYR A 1 135 ? 5.363 -3.102 -6.251 1.00 90.19 135 TYR A O 1
ATOM 1103 N N . LEU A 1 136 ? 3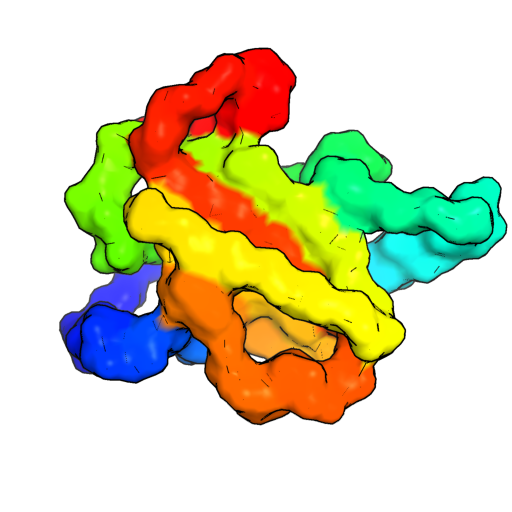.171 -2.881 -5.834 1.00 91.31 136 LEU A N 1
ATOM 1104 C CA . LEU A 1 136 ? 3.188 -1.429 -5.694 1.00 91.31 136 LEU A CA 1
ATOM 1105 C C . LEU A 1 136 ? 3.008 -1.090 -4.219 1.00 91.31 136 LEU A C 1
ATOM 1107 O O . LEU A 1 136 ? 1.964 -1.408 -3.657 1.00 91.31 136 LEU A O 1
ATOM 1111 N N . LEU A 1 137 ? 3.991 -0.433 -3.617 1.00 92.00 137 LEU A N 1
ATOM 1112 C CA . LEU A 1 137 ? 4.008 -0.040 -2.214 1.00 92.00 137 LEU A CA 1
ATOM 1113 C C . LEU A 1 137 ? 3.941 1.483 -2.081 1.00 92.00 137 LEU A C 1
ATOM 1115 O O . LEU A 1 137 ? 4.636 2.214 -2.778 1.00 92.00 137 LEU A O 1
ATOM 1119 N N . PHE A 1 138 ? 3.154 1.952 -1.121 1.00 92.31 138 PHE A N 1
ATOM 1120 C CA . PHE A 1 138 ? 3.165 3.318 -0.616 1.00 92.31 138 PHE A CA 1
ATOM 1121 C C . PHE A 1 138 ? 3.499 3.299 0.866 1.00 92.31 138 PHE A C 1
ATOM 1123 O O . PHE A 1 138 ? 2.901 2.537 1.625 1.00 92.31 138 PHE A O 1
ATOM 1130 N N . VAL A 1 139 ? 4.390 4.183 1.292 1.00 93.00 139 VAL A N 1
ATOM 1131 C CA . VAL A 1 139 ? 4.644 4.452 2.703 1.00 93.00 139 VAL A CA 1
ATOM 1132 C C . VAL A 1 139 ? 4.018 5.787 3.052 1.00 93.00 139 VAL A C 1
ATOM 1134 O O . VAL A 1 139 ? 4.348 6.824 2.472 1.00 93.00 139 VAL A O 1
ATOM 1137 N N . PHE A 1 140 ? 3.109 5.767 4.018 1.00 92.88 140 PHE A N 1
ATOM 1138 C CA . PHE A 1 140 ? 2.472 6.954 4.562 1.00 92.88 140 PHE A CA 1
ATOM 1139 C C . PHE A 1 140 ? 3.038 7.280 5.934 1.00 92.88 140 PHE A C 1
ATOM 1141 O O . PHE A 1 140 ? 3.357 6.384 6.708 1.00 92.88 140 PHE A O 1
ATOM 1148 N N . THR A 1 141 ? 3.111 8.566 6.255 1.00 91.88 141 THR A N 1
ATOM 1149 C CA . THR A 1 141 ? 3.555 9.042 7.566 1.00 91.88 141 THR A CA 1
ATOM 1150 C C . THR A 1 141 ? 2.730 10.235 8.025 1.00 91.88 141 THR A C 1
ATOM 1152 O O . THR A 1 141 ? 2.158 10.970 7.206 1.00 91.88 141 THR A O 1
ATOM 1155 N N . THR A 1 142 ? 2.698 10.440 9.341 1.00 90.31 142 THR A N 1
ATOM 1156 C CA . THR A 1 142 ? 2.197 11.674 9.957 1.00 90.31 142 THR A CA 1
ATOM 1157 C C . THR A 1 142 ? 3.289 12.673 10.312 1.00 90.31 142 THR A C 1
ATOM 1159 O O . THR A 1 142 ? 2.982 13.805 10.696 1.00 90.31 142 THR A O 1
ATOM 1162 N N . LYS A 1 143 ? 4.562 12.296 10.142 1.00 87.00 143 LYS A N 1
ATOM 1163 C CA . LYS A 1 143 ? 5.695 13.197 10.353 1.00 87.00 143 LYS A CA 1
ATOM 1164 C C . LYS A 1 143 ? 5.646 14.361 9.366 1.00 87.00 143 LYS A C 1
ATOM 1166 O O . LYS A 1 143 ? 5.176 14.251 8.228 1.00 87.00 143 LYS A O 1
ATOM 1171 N N . HIS A 1 144 ? 6.145 15.509 9.810 1.00 77.38 144 HIS A N 1
ATOM 1172 C CA . HIS A 1 144 ? 6.255 16.669 8.943 1.00 77.38 144 HIS A CA 1
ATOM 1173 C C . HIS A 1 144 ? 7.326 16.411 7.875 1.00 77.38 144 HIS A C 1
ATOM 1175 O O . HIS A 1 144 ? 8.498 16.236 8.193 1.00 77.38 144 HIS A O 1
ATOM 1181 N N . LEU A 1 145 ? 6.923 16.425 6.606 1.00 70.75 145 LEU A N 1
ATOM 1182 C CA . LEU A 1 145 ? 7.813 16.298 5.452 1.00 70.75 145 LEU A CA 1
ATOM 1183 C C . LEU A 1 145 ? 7.719 17.552 4.576 1.00 70.75 145 LEU A C 1
ATOM 1185 O O . LEU A 1 145 ? 6.687 18.229 4.575 1.00 70.75 145 LEU A O 1
ATOM 1189 N N . ASN A 1 146 ? 8.776 17.849 3.812 1.00 69.75 146 ASN A N 1
ATOM 1190 C CA . ASN A 1 146 ? 8.775 18.954 2.849 1.00 69.75 146 ASN A CA 1
ATOM 1191 C C . ASN A 1 146 ? 7.639 18.764 1.817 1.00 69.75 146 ASN A C 1
ATOM 1193 O O . ASN A 1 146 ? 7.548 17.730 1.153 1.00 69.75 146 ASN A O 1
ATOM 1197 N N . GLU A 1 147 ? 6.765 19.764 1.695 1.00 61.41 147 GLU A N 1
ATOM 1198 C CA . GLU A 1 147 ? 5.520 19.699 0.922 1.00 61.41 147 GLU A CA 1
ATOM 1199 C C . GLU A 1 147 ? 5.704 19.497 -0.577 1.00 61.41 147 GLU A C 1
ATOM 1201 O O . GLU A 1 147 ? 4.906 18.789 -1.188 1.00 61.41 147 GLU A O 1
ATOM 1206 N N . GLU A 1 148 ? 6.769 2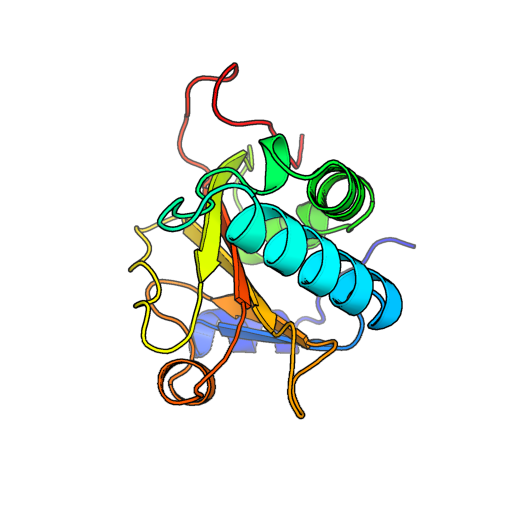0.041 -1.158 1.00 59.81 148 GLU A N 1
ATOM 1207 C CA . GLU A 1 148 ? 7.051 19.898 -2.591 1.00 59.81 148 GLU A CA 1
ATOM 1208 C C . GLU A 1 148 ? 7.460 18.462 -2.954 1.00 59.81 148 GLU A C 1
ATOM 1210 O O . GLU A 1 148 ? 7.306 17.996 -4.089 1.00 59.81 148 GLU A O 1
ATOM 1215 N N . ARG A 1 149 ? 7.980 17.721 -1.969 1.00 60.22 149 ARG A N 1
ATOM 1216 C CA . ARG A 1 149 ? 8.456 16.348 -2.149 1.00 60.22 149 ARG A CA 1
ATOM 1217 C C . ARG A 1 149 ? 7.423 15.296 -1.731 1.00 60.22 149 ARG A C 1
ATOM 1219 O O . ARG A 1 149 ? 7.387 14.221 -2.322 1.00 60.22 149 ARG A O 1
ATOM 1226 N N . HIS A 1 150 ? 6.511 15.637 -0.823 1.00 64.50 150 HIS A N 1
ATOM 1227 C CA . HIS A 1 150 ? 5.620 14.667 -0.182 1.00 64.50 150 HIS A CA 1
ATOM 1228 C C . HIS A 1 150 ? 4.164 15.156 -0.169 1.00 64.50 150 HIS A C 1
ATOM 1230 O O . HIS A 1 150 ? 3.753 15.864 0.765 1.00 64.50 150 HIS A O 1
ATOM 1236 N N . PRO A 1 151 ? 3.364 14.801 -1.196 1.00 60.03 151 PRO A N 1
ATOM 1237 C CA . PRO A 1 151 ? 1.994 15.277 -1.313 1.00 60.03 151 PRO A CA 1
ATOM 1238 C C . PRO A 1 151 ? 1.138 14.786 -0.139 1.00 60.03 151 PRO A C 1
ATOM 1240 O O . PRO A 1 151 ? 1.238 13.642 0.316 1.00 60.03 151 PRO A O 1
ATOM 1243 N N . ARG A 1 152 ? 0.267 15.673 0.356 1.00 65.12 152 ARG A N 1
ATOM 1244 C CA . ARG A 1 152 ? -0.744 15.330 1.365 1.00 65.12 152 ARG A CA 1
ATOM 1245 C C . ARG A 1 152 ? -1.844 14.501 0.705 1.00 65.12 152 ARG A C 1
ATOM 1247 O O . ARG A 1 152 ? -2.393 14.915 -0.313 1.00 65.12 152 ARG A O 1
ATOM 1254 N N . VAL A 1 153 ? -2.203 13.380 1.320 1.00 63.66 153 VAL A N 1
ATOM 1255 C CA . VAL A 1 153 ? -3.273 12.487 0.821 1.00 63.66 153 VAL A CA 1
ATOM 1256 C C . VAL A 1 153 ? -4.563 12.678 1.607 1.00 63.66 153 VAL A C 1
ATOM 1258 O O . VAL A 1 153 ? -5.650 12.349 1.137 1.00 63.66 153 VAL A O 1
ATOM 1261 N N . PHE A 1 154 ? -4.461 13.272 2.796 1.00 49.94 154 PHE A N 1
ATOM 1262 C CA . PHE A 1 154 ? -5.608 13.589 3.626 1.00 49.94 154 PHE A CA 1
ATOM 1263 C C . PHE A 1 154 ? -5.381 14.911 4.366 1.00 49.94 154 PHE A C 1
ATOM 1265 O O . PHE A 1 154 ? -4.355 15.084 5.031 1.00 49.94 154 PHE A O 1
ATOM 1272 N N . ARG A 1 155 ? -6.321 15.851 4.198 1.00 51.94 155 ARG A N 1
ATOM 1273 C CA . ARG A 1 155 ? -6.376 17.121 4.938 1.00 51.94 155 ARG A CA 1
ATOM 1274 C C . ARG A 1 155 ? -7.236 16.959 6.190 1.00 51.94 155 ARG A C 1
ATOM 1276 O O . ARG A 1 155 ? -8.255 16.234 6.153 1.00 51.94 155 ARG A O 1
#

Secondary structure (DSSP, 8-state):
------HHHHHHHHHHSEEEEESSS-HHHHHHHHHHHHHHHHHSTT---BTHHHH-HHHHHHHHHS-HHHHHHHHH--S-EEEEEEEEE-TTPPPPPPPTTEEEEEEE-SSTTTTEEEEESSS--HHHHSS---EEEEEEE-S---TTTS-EEE-

Foldseek 3Di:
DQDDDDPVQLVCCVVPFKGKDFQLDDLVLLLVLVVVVVVVCVVPPPDFPKPSCPVPVSNVVCLQVRNVCNVLCSNLVDDFKKWPIKGKDAFLRADDFDDPQKKKWKAFSDDPRRRMIMIGHRHGPPVVRPDRTIMIMTMMGRDDDDCVVIPTSYD